Protein AF-A0A453GM85-F1 (afdb_monomer)

Secondary structure (DSSP, 8-state):
--------------S---SSTHHHHHHHHHHHHHHHHHHHSTT-S-HHHHHHHHHHHHHHHH-SS---SHHHHHTSTT--HHHHHHHHTTSTT-----PPP---------

Nearest PDB structures (foldseek):
  1dk2-assembly1_A  TM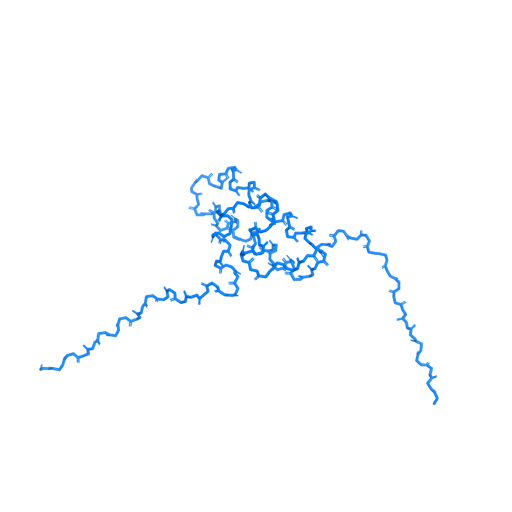=5.530E-01  e=4.628E-02  Rattus norvegicus
  3v7l-assembly1_A  TM=6.823E-01  e=1.982E-01  Rattus norvegicus
  7rbi-assembly1_A  TM=6.510E-01  e=2.932E-01  Homo sapiens
  3v72-assembly1_A  TM=6.532E-01  e=3.879E-01  Rattus norvegicus
  4z6d-assembly1_A  TM=6.585E-01  e=8.027E-01  Homo sapiens

Sequence (110 aa):
PNRTTRMAPSVPKKKRKVNLPENEEVAARIFDKSRSIASQQPGGLPEHQARALSAAYSGVCTAKEPVRTAGDLARLKGVGGWVVDVMKDCFPGSSLDLSPPRSNTPGETG

Radius of gyration: 21.69 Å; Cα contacts (8 Å, |Δi|>4): 93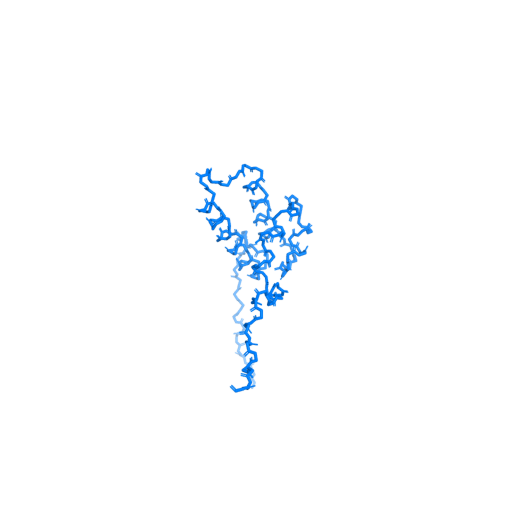; chains: 1; bounding box: 38×77×56 Å

Mean predicted aligned error: 13.86 Å

Structure (mmCIF, N/CA/C/O backbone):
data_AF-A0A453GM85-F1
#
_entry.id   AF-A0A453GM85-F1
#
loop_
_atom_site.group_PDB
_atom_site.id
_atom_site.type_symbol
_atom_site.label_atom_id
_atom_site.label_alt_id
_atom_site.label_comp_id
_atom_site.label_asym_id
_atom_site.label_entity_id
_atom_site.label_seq_id
_atom_site.pdbx_PDB_ins_code
_atom_site.Cartn_x
_atom_site.Cartn_y
_atom_site.Cartn_z
_atom_site.occupancy
_atom_site.B_iso_or_equiv
_atom_site.auth_seq_id
_atom_site.auth_comp_id
_atom_site.auth_asym_id
_atom_site.auth_atom_id
_atom_site.pdbx_PDB_model_num
ATOM 1 N N . PRO A 1 1 ? -16.550 27.871 44.036 1.00 41.00 1 PRO A N 1
ATOM 2 C CA . PRO A 1 1 ? -17.303 28.373 42.861 1.00 41.00 1 PRO A CA 1
ATOM 3 C C . PRO A 1 1 ? -16.356 28.453 41.657 1.00 41.00 1 PRO A C 1
ATOM 5 O O . PRO A 1 1 ? -15.389 29.203 41.692 1.00 41.00 1 PRO A O 1
ATOM 8 N N . ASN A 1 2 ? -16.580 27.582 40.672 1.00 41.72 2 ASN A N 1
ATOM 9 C CA . ASN A 1 2 ? -15.752 27.379 39.479 1.00 41.72 2 ASN A CA 1
ATOM 10 C C . ASN A 1 2 ? -15.652 28.628 38.591 1.00 41.72 2 ASN A C 1
ATOM 12 O O . ASN A 1 2 ? -16.681 29.196 38.231 1.00 41.72 2 ASN A O 1
ATOM 16 N N . ARG A 1 3 ? -14.445 28.959 38.111 1.00 45.81 3 ARG A N 1
ATOM 17 C CA . ARG A 1 3 ? -14.272 29.699 36.847 1.00 45.81 3 ARG A CA 1
ATOM 18 C C . ARG A 1 3 ? -12.916 29.410 36.197 1.00 45.81 3 ARG A C 1
ATOM 20 O O . ARG A 1 3 ? -12.106 30.301 35.975 1.00 45.81 3 ARG A O 1
ATOM 27 N N . THR A 1 4 ? -12.673 28.143 35.874 1.00 51.97 4 THR A N 1
ATOM 28 C CA . THR A 1 4 ? -11.587 27.774 34.961 1.00 51.97 4 THR A CA 1
ATOM 29 C C . THR A 1 4 ? -12.034 28.109 33.545 1.00 51.97 4 THR A C 1
ATOM 31 O O . THR A 1 4 ? -12.878 27.427 32.962 1.00 51.97 4 THR A O 1
ATOM 34 N N . THR A 1 5 ? -11.495 29.204 33.017 1.00 53.06 5 THR A N 1
ATOM 35 C CA . THR A 1 5 ? -11.544 29.589 31.607 1.00 53.06 5 THR A CA 1
ATOM 36 C C . THR A 1 5 ? -11.195 28.381 30.738 1.00 53.06 5 THR A C 1
ATOM 38 O O . THR A 1 5 ? -10.038 27.970 30.661 1.00 53.06 5 THR A O 1
ATOM 41 N N . ARG A 1 6 ? -12.204 27.789 30.083 1.00 51.16 6 ARG A N 1
ATOM 42 C CA . ARG A 1 6 ? -11.998 26.846 28.979 1.00 51.16 6 ARG A CA 1
ATOM 43 C C . ARG A 1 6 ? -11.306 27.611 27.856 1.00 51.16 6 ARG A C 1
ATOM 45 O O . ARG A 1 6 ? -11.956 28.315 27.089 1.00 51.16 6 ARG A O 1
ATOM 52 N N . MET A 1 7 ? -9.992 27.464 27.753 1.00 41.91 7 MET A N 1
ATOM 53 C CA . MET A 1 7 ? -9.288 27.754 26.513 1.00 41.91 7 MET A CA 1
ATOM 54 C C . MET A 1 7 ? -9.746 26.724 25.479 1.00 41.91 7 MET A C 1
ATOM 56 O O . MET A 1 7 ? -9.371 25.557 25.539 1.00 41.91 7 MET A O 1
ATOM 60 N N . ALA A 1 8 ? -10.610 27.142 24.560 1.00 55.06 8 ALA A N 1
ATOM 61 C CA . ALA A 1 8 ? -10.836 26.416 23.323 1.00 55.06 8 ALA A CA 1
ATOM 62 C C . ALA A 1 8 ? -9.724 26.815 22.343 1.00 55.06 8 ALA A C 1
ATOM 64 O O . ALA A 1 8 ? -9.631 27.997 22.008 1.00 55.06 8 ALA A O 1
ATOM 65 N N . PRO A 1 9 ? -8.884 25.894 21.845 1.00 48.00 9 PRO A N 1
ATOM 66 C CA . PRO A 1 9 ? -8.036 26.217 20.717 1.00 48.00 9 PRO A CA 1
ATOM 67 C C . PRO A 1 9 ? -8.823 25.974 19.428 1.00 48.00 9 PRO A C 1
ATOM 69 O O . PRO A 1 9 ? -8.947 24.848 18.942 1.00 48.00 9 PRO A O 1
ATOM 72 N N . SER A 1 10 ? -9.330 27.059 18.849 1.00 54.06 10 SER A N 1
ATOM 73 C CA . SER A 1 10 ? -9.614 27.115 17.418 1.00 54.06 10 SER A CA 1
ATOM 74 C C . SER A 1 10 ? -8.290 27.037 16.659 1.00 54.06 10 SER A C 1
ATOM 76 O O . SER A 1 10 ? -7.471 27.945 16.753 1.00 54.06 10 SER A O 1
ATOM 78 N N . VAL A 1 11 ? -8.083 25.974 15.878 1.00 50.75 11 VAL A N 1
ATOM 79 C CA . VAL A 1 11 ? -7.091 25.965 14.791 1.00 50.75 11 VAL A CA 1
ATOM 80 C C . VAL A 1 11 ? -7.705 25.336 13.533 1.00 50.75 11 VAL A C 1
ATOM 82 O O . VAL A 1 11 ? -8.262 24.236 13.611 1.00 50.75 11 VAL A O 1
ATOM 85 N N . PRO A 1 12 ? -7.618 25.997 12.364 1.00 56.78 12 PRO A N 1
ATOM 86 C CA . PRO A 1 12 ? -8.198 25.510 11.120 1.00 56.78 12 PRO A CA 1
ATOM 87 C C . PRO A 1 12 ? -7.350 24.343 10.604 1.00 56.78 12 PRO A C 1
ATOM 89 O O . PRO A 1 12 ? -6.133 24.457 10.472 1.00 56.78 12 PRO A O 1
ATOM 92 N N . LYS A 1 13 ? -7.957 23.189 10.319 1.00 48.19 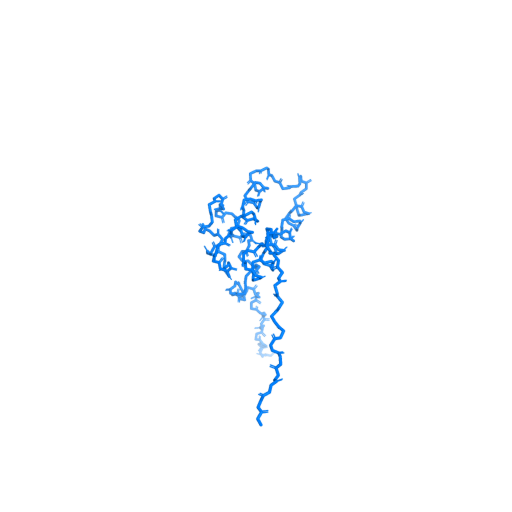13 LYS A N 1
ATOM 93 C CA . LYS A 1 13 ? -7.223 22.000 9.850 1.00 48.19 13 LYS A CA 1
ATOM 94 C C . LYS A 1 13 ? -7.718 21.545 8.479 1.00 48.19 13 LYS A C 1
ATOM 96 O O . LYS A 1 13 ? -8.181 20.426 8.322 1.00 48.19 13 LYS A O 1
ATOM 101 N N . LYS A 1 14 ? -7.508 22.373 7.450 1.00 50.72 14 LYS A N 1
ATOM 102 C CA . LYS A 1 14 ? -7.259 21.859 6.089 1.00 50.72 14 LYS A CA 1
ATOM 103 C C . LYS A 1 14 ? -5.785 21.455 5.978 1.00 50.72 14 LYS A C 1
ATOM 105 O O . LYS A 1 14 ? -5.026 22.000 5.191 1.00 50.72 14 LYS A O 1
ATOM 110 N N . LYS A 1 15 ? -5.361 20.501 6.803 1.00 47.00 15 LYS A N 1
ATOM 111 C CA . LYS A 1 15 ? -4.258 19.621 6.416 1.00 47.00 15 LYS A CA 1
ATOM 112 C C . LYS A 1 15 ? -4.958 18.434 5.774 1.00 47.00 15 LYS A C 1
ATOM 114 O O . LYS A 1 15 ? -5.939 17.966 6.352 1.00 47.00 15 LYS A O 1
ATOM 119 N N . ARG A 1 16 ? -4.509 17.950 4.612 1.00 50.53 16 ARG A N 1
ATOM 120 C CA . ARG A 1 16 ? -4.818 16.574 4.189 1.00 50.53 16 ARG A CA 1
ATOM 121 C C . ARG A 1 16 ? -4.158 15.651 5.213 1.00 50.53 16 ARG A C 1
ATOM 123 O O . ARG A 1 16 ? -3.071 15.133 5.010 1.00 50.53 16 ARG A O 1
ATOM 130 N N . LYS A 1 17 ? -4.784 15.582 6.380 1.00 46.12 17 LYS A N 1
ATOM 131 C CA . LYS A 1 17 ? -4.584 14.573 7.384 1.00 46.12 17 LYS A CA 1
ATOM 132 C C . LYS A 1 17 ? -5.129 13.326 6.722 1.00 46.12 17 LYS A C 1
ATOM 134 O O . LYS A 1 17 ? -6.309 13.291 6.389 1.00 46.12 17 LYS A O 1
ATOM 139 N N . VAL A 1 18 ? -4.269 12.342 6.507 1.00 47.91 18 VAL A N 1
ATOM 140 C CA . VAL A 1 18 ? -4.590 10.965 6.905 1.00 47.91 18 VAL A CA 1
ATOM 141 C C . VAL A 1 18 ? -5.738 11.029 7.906 1.00 47.91 18 VAL A C 1
ATOM 143 O O . VAL A 1 18 ? -5.570 11.581 8.996 1.00 47.91 18 VAL A O 1
ATOM 146 N N . ASN A 1 19 ? -6.942 10.651 7.466 1.00 57.16 19 ASN A N 1
ATOM 147 C CA . ASN A 1 19 ? -8.152 10.948 8.240 1.00 57.16 19 ASN A CA 1
ATOM 148 C C . ASN A 1 19 ? -8.071 10.336 9.645 1.00 57.16 19 ASN A C 1
ATOM 150 O O . ASN A 1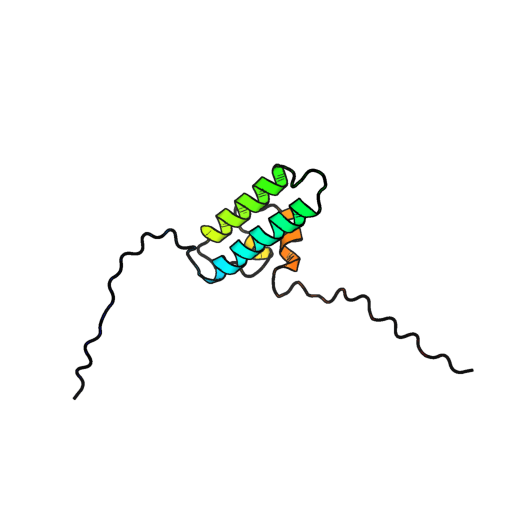 19 ? -8.737 10.814 10.561 1.00 57.16 19 ASN A O 1
ATOM 154 N N . LEU A 1 20 ? -7.224 9.313 9.797 1.00 66.12 20 LEU A N 1
ATOM 155 C CA . LEU A 1 20 ? -7.006 8.553 11.007 1.00 66.12 20 LEU A CA 1
ATOM 156 C C . LEU A 1 20 ? -5.503 8.460 11.305 1.00 66.12 20 LEU A C 1
ATOM 158 O O . LEU A 1 20 ? -4.746 8.076 10.409 1.00 66.12 20 LEU A O 1
ATOM 162 N N . PRO A 1 21 ? -5.063 8.782 12.534 1.00 71.69 21 PRO A N 1
ATOM 163 C CA . PRO A 1 21 ? -3.672 8.594 12.940 1.00 71.69 21 PRO A CA 1
ATOM 164 C C . PRO A 1 21 ? -3.256 7.116 12.890 1.00 71.69 21 PRO A C 1
ATOM 166 O O . PRO A 1 21 ? -2.109 6.818 12.583 1.00 71.69 21 PRO A O 1
ATOM 169 N N . GLU A 1 22 ? -4.186 6.173 13.077 1.00 73.88 22 GLU A N 1
ATOM 170 C CA . GLU A 1 22 ? -3.908 4.739 12.900 1.00 73.88 22 GLU A CA 1
ATOM 171 C C . GLU A 1 22 ? -3.453 4.380 11.475 1.00 73.88 22 GLU A C 1
ATOM 173 O O . GLU A 1 22 ? -2.687 3.437 11.283 1.00 73.88 22 GLU A O 1
ATOM 178 N N . ASN A 1 23 ? -3.869 5.154 10.468 1.00 82.88 23 ASN A N 1
ATOM 179 C CA . ASN A 1 23 ? -3.482 4.917 9.080 1.00 82.88 23 ASN A CA 1
ATOM 180 C C . ASN A 1 23 ? -2.065 5.429 8.772 1.00 82.88 23 ASN A C 1
ATOM 182 O O . ASN A 1 23 ? -1.486 4.998 7.777 1.00 82.88 23 ASN A O 1
ATOM 186 N N . GLU A 1 24 ? -1.484 6.310 9.600 1.00 83.75 24 GLU A N 1
ATOM 187 C CA . GLU A 1 24 ? -0.094 6.770 9.429 1.00 83.75 24 GLU A CA 1
ATOM 188 C C . GLU A 1 24 ? 0.892 5.619 9.586 1.00 83.75 24 GLU A C 1
ATOM 190 O O . GLU A 1 24 ? 1.783 5.446 8.755 1.00 83.75 24 GLU A O 1
ATOM 195 N N . GLU A 1 25 ? 0.694 4.794 10.614 1.00 83.62 25 GLU A N 1
ATOM 196 C CA . GLU A 1 25 ? 1.534 3.625 10.855 1.00 83.62 25 GLU A CA 1
ATOM 197 C C . GLU A 1 25 ? 1.433 2.626 9.695 1.00 83.62 25 GLU A C 1
ATOM 199 O O . GLU A 1 25 ? 2.446 2.126 9.205 1.00 83.62 25 GLU A O 1
ATOM 204 N N . VAL A 1 26 ? 0.222 2.379 9.191 1.00 84.38 26 VAL A N 1
ATOM 205 C CA . VAL A 1 26 ? 0.012 1.472 8.055 1.00 84.38 26 VAL A CA 1
ATOM 206 C C . VAL A 1 26 ? 0.611 2.030 6.767 1.00 84.38 26 VAL A C 1
ATOM 208 O O . VAL A 1 26 ? 1.225 1.288 6.003 1.00 84.38 26 VAL A O 1
ATOM 211 N N . ALA A 1 27 ? 0.489 3.334 6.528 1.00 86.25 27 ALA A N 1
ATOM 212 C CA . ALA A 1 27 ? 1.098 3.990 5.378 1.00 86.25 27 ALA A CA 1
ATOM 213 C C . ALA A 1 27 ? 2.633 3.889 5.419 1.00 86.25 27 ALA A C 1
ATOM 215 O O . ALA A 1 27 ? 3.253 3.558 4.405 1.00 86.25 27 ALA A O 1
ATOM 216 N N . ALA A 1 28 ? 3.239 4.099 6.593 1.00 87.56 28 ALA A N 1
ATOM 217 C CA . ALA A 1 28 ? 4.674 3.926 6.800 1.00 87.56 28 ALA A CA 1
ATOM 218 C C . ALA A 1 28 ? 5.112 2.473 6.554 1.00 87.56 28 ALA A C 1
ATOM 220 O O . ALA A 1 28 ? 6.097 2.236 5.857 1.00 87.56 28 ALA A O 1
ATOM 221 N N . ARG A 1 29 ? 4.335 1.498 7.040 1.00 86.94 29 ARG A N 1
ATOM 222 C CA . ARG A 1 29 ? 4.567 0.066 6.802 1.00 86.94 29 ARG A CA 1
ATOM 223 C C . ARG A 1 29 ? 4.514 -0.311 5.320 1.00 86.94 29 ARG A C 1
ATOM 225 O O . ARG A 1 29 ? 5.378 -1.049 4.857 1.00 86.94 29 ARG A O 1
ATOM 232 N N . ILE A 1 30 ? 3.552 0.219 4.556 1.00 87.81 30 ILE A N 1
ATOM 233 C CA . ILE A 1 30 ? 3.478 0.004 3.097 1.00 87.81 30 ILE A CA 1
ATOM 234 C C . ILE A 1 30 ? 4.731 0.547 2.409 1.00 87.81 30 ILE A C 1
ATOM 236 O O . ILE A 1 30 ? 5.275 -0.099 1.512 1.00 87.81 30 ILE A O 1
ATOM 240 N N . PHE A 1 31 ? 5.198 1.726 2.823 1.00 87.00 31 PHE A N 1
ATOM 241 C CA . PHE A 1 31 ? 6.388 2.344 2.249 1.00 87.00 31 PHE A CA 1
ATOM 242 C C . PHE A 1 31 ? 7.657 1.535 2.543 1.00 87.00 31 PHE A C 1
ATOM 244 O O . PHE A 1 31 ? 8.429 1.244 1.626 1.00 87.00 31 PHE A O 1
ATOM 251 N N . ASP A 1 32 ? 7.841 1.119 3.796 1.00 89.25 32 ASP A N 1
ATOM 252 C CA . ASP A 1 32 ? 8.972 0.287 4.204 1.00 89.25 32 ASP A CA 1
ATOM 253 C C . ASP A 1 32 ? 8.970 -1.061 3.468 1.00 89.25 32 ASP A C 1
ATOM 255 O O . ASP A 1 32 ? 9.968 -1.447 2.852 1.00 89.25 32 ASP A O 1
ATOM 259 N N . LYS A 1 33 ? 7.803 -1.717 3.391 1.00 88.25 33 LYS A N 1
ATOM 260 C CA . LYS A 1 33 ? 7.639 -2.964 2.637 1.00 88.25 33 LYS A CA 1
ATOM 261 C C . LYS A 1 33 ? 7.959 -2.777 1.155 1.00 88.25 33 LYS A C 1
ATOM 263 O O . LYS A 1 33 ? 8.671 -3.599 0.586 1.00 88.25 33 LYS A O 1
ATOM 268 N N . SER A 1 34 ? 7.492 -1.693 0.535 1.00 86.12 34 SER A N 1
ATOM 269 C CA . SER A 1 34 ? 7.795 -1.368 -0.866 1.00 86.12 34 SER A CA 1
ATOM 270 C C . SER A 1 34 ? 9.300 -1.272 -1.113 1.00 86.12 34 SER A C 1
ATOM 272 O O . SER 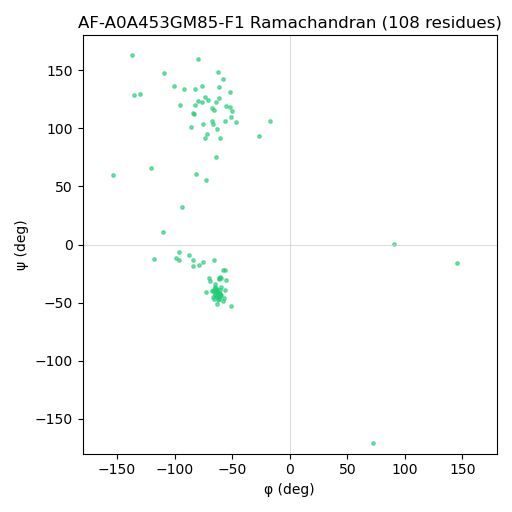A 1 34 ? 9.822 -1.881 -2.048 1.00 86.12 34 SER A O 1
ATOM 274 N N . ARG A 1 35 ? 10.023 -0.580 -0.224 1.00 86.88 35 ARG A N 1
ATOM 275 C CA . ARG A 1 35 ? 11.483 -0.461 -0.288 1.00 86.88 35 ARG A CA 1
ATOM 276 C C . ARG A 1 35 ? 12.182 -1.800 -0.072 1.00 86.88 35 ARG A C 1
ATOM 278 O O . ARG A 1 35 ? 13.156 -2.090 -0.765 1.00 86.88 35 ARG A O 1
ATOM 285 N N . SER A 1 36 ? 11.687 -2.615 0.856 1.00 88.38 36 SER A N 1
ATOM 286 C CA . 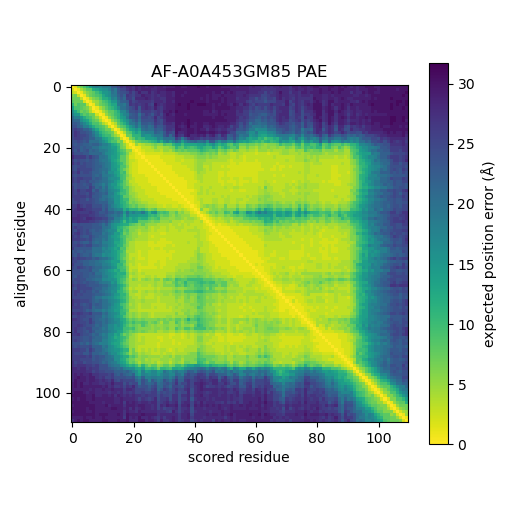SER A 1 36 ? 12.216 -3.953 1.123 1.00 88.38 36 SER A CA 1
ATOM 287 C C . SER A 1 36 ? 12.056 -4.875 -0.089 1.00 88.38 36 SER A C 1
ATOM 289 O O . SER A 1 36 ? 13.009 -5.543 -0.484 1.00 88.38 36 SER A O 1
ATOM 291 N N . ILE A 1 37 ? 10.893 -4.869 -0.748 1.00 85.31 37 ILE A N 1
ATOM 292 C CA . ILE A 1 37 ? 10.664 -5.657 -1.970 1.00 85.31 37 ILE A CA 1
ATOM 293 C C . ILE A 1 37 ? 11.538 -5.130 -3.110 1.00 85.31 37 ILE A C 1
ATOM 295 O O . ILE A 1 37 ? 12.198 -5.915 -3.785 1.00 85.31 37 ILE A O 1
ATOM 299 N N . ALA A 1 38 ? 11.600 -3.809 -3.298 1.00 85.06 38 ALA A N 1
ATOM 300 C CA . ALA A 1 38 ? 12.450 -3.203 -4.319 1.00 85.06 38 ALA A CA 1
ATOM 301 C C . ALA A 1 38 ? 13.936 -3.548 -4.121 1.00 85.06 38 ALA A C 1
ATOM 303 O O . ALA A 1 38 ? 14.632 -3.779 -5.101 1.00 85.06 38 ALA A O 1
ATOM 304 N N . SER A 1 39 ? 14.403 -3.637 -2.871 1.00 85.00 39 SER A N 1
ATOM 305 C CA . SER A 1 39 ? 15.776 -4.051 -2.539 1.00 85.00 39 SER A CA 1
ATOM 306 C C . SER A 1 39 ? 16.043 -5.537 -2.809 1.00 85.00 39 SER A C 1
ATOM 308 O O . SER A 1 39 ? 17.179 -5.911 -3.075 1.00 85.00 39 SER A O 1
ATOM 310 N N . GLN A 1 40 ? 15.016 -6.389 -2.732 1.00 84.25 40 GLN A N 1
ATOM 311 C CA . GLN A 1 40 ? 15.126 -7.833 -2.984 1.00 84.25 40 GLN A CA 1
ATOM 312 C C . GLN A 1 40 ? 15.033 -8.195 -4.471 1.00 84.25 40 GLN A C 1
ATOM 314 O O . GLN A 1 40 ? 15.408 -9.298 -4.864 1.00 84.25 40 GLN A O 1
ATOM 319 N N . GLN A 1 41 ? 14.507 -7.298 -5.304 1.00 80.44 41 GLN A N 1
ATOM 320 C CA . GLN A 1 41 ? 14.366 -7.523 -6.736 1.00 80.44 41 GLN A CA 1
ATOM 321 C C . GLN A 1 41 ? 15.574 -6.925 -7.478 1.00 80.44 41 GLN A C 1
ATOM 323 O O . GLN A 1 41 ? 15.764 -5.710 -7.439 1.00 80.44 41 GLN A O 1
ATOM 328 N N . PRO A 1 42 ? 16.363 -7.722 -8.224 1.00 69.06 42 PRO A N 1
ATOM 329 C CA . PRO A 1 42 ? 17.554 -7.228 -8.925 1.00 69.06 42 PRO A CA 1
ATOM 330 C C . PRO A 1 42 ? 17.243 -6.228 -10.057 1.00 69.06 42 PRO A C 1
ATOM 332 O O . PRO A 1 42 ? 18.145 -5.543 -10.527 1.00 69.06 42 PRO A O 1
ATOM 335 N N . GLY A 1 43 ? 15.975 -6.111 -10.474 1.00 80.25 43 GLY A N 1
ATOM 336 C CA . GLY A 1 43 ? 15.477 -5.097 -11.416 1.00 80.25 43 GLY A CA 1
ATOM 337 C C . GLY A 1 43 ? 14.560 -4.043 -10.780 1.00 80.25 43 GLY A C 1
ATOM 338 O O . GLY A 1 43 ? 13.913 -3.285 -11.499 1.00 80.25 43 GLY A O 1
ATOM 339 N N . GLY A 1 44 ? 14.472 -4.007 -9.447 1.00 82.31 44 GLY A N 1
ATOM 340 C CA . GLY A 1 44 ? 13.505 -3.191 -8.724 1.00 82.31 44 GLY A CA 1
ATOM 341 C C . GLY A 1 44 ? 12.073 -3.720 -8.824 1.00 82.31 44 GLY A C 1
ATOM 342 O O . GLY A 1 44 ? 11.808 -4.831 -9.284 1.00 82.31 44 GLY A O 1
ATOM 343 N N . LEU A 1 45 ? 11.131 -2.914 -8.340 1.00 82.62 45 LEU A N 1
ATOM 344 C CA . LEU A 1 45 ? 9.727 -3.296 -8.288 1.00 82.62 45 LEU A CA 1
ATOM 345 C C . LEU A 1 45 ? 9.069 -3.122 -9.673 1.00 82.62 45 LEU A C 1
ATOM 347 O O . LEU A 1 45 ? 9.087 -2.009 -10.205 1.00 82.62 45 LEU A O 1
ATOM 351 N N . PRO A 1 46 ? 8.456 -4.164 -10.262 1.00 86.56 46 PRO A N 1
ATOM 352 C CA . PRO A 1 46 ? 7.795 -4.048 -11.556 1.00 86.56 46 PRO A CA 1
ATOM 353 C C . PRO A 1 46 ? 6.628 -3.054 -11.502 1.00 86.56 46 PRO A C 1
ATOM 355 O O . PRO A 1 46 ? 5.950 -2.915 -10.482 1.00 86.56 46 PRO A O 1
ATOM 358 N N . GLU A 1 47 ? 6.356 -2.375 -12.621 1.00 86.81 47 GLU A N 1
ATOM 359 C CA . GLU A 1 47 ? 5.451 -1.214 -12.651 1.00 86.81 47 GLU A CA 1
ATOM 360 C C . GLU A 1 47 ? 4.047 -1.525 -12.105 1.00 86.81 47 GLU A C 1
ATOM 362 O O . GLU A 1 47 ? 3.473 -0.730 -11.362 1.00 86.81 47 GLU A O 1
ATOM 367 N N . HIS A 1 48 ? 3.502 -2.705 -12.410 1.00 86.12 48 HIS A N 1
ATOM 368 C CA . HIS A 1 48 ? 2.189 -3.118 -11.912 1.00 86.12 48 HIS A CA 1
ATOM 369 C C . HIS A 1 48 ? 2.168 -3.294 -10.382 1.00 86.12 48 HIS A C 1
ATOM 371 O O . HIS A 1 48 ? 1.188 -2.915 -9.741 1.00 86.12 48 HIS A O 1
ATOM 377 N N . GLN A 1 49 ? 3.253 -3.795 -9.781 1.00 87.75 49 GLN A N 1
ATOM 378 C CA . GLN A 1 49 ? 3.400 -3.910 -8.325 1.00 87.75 49 GLN A CA 1
ATOM 379 C C . GLN A 1 49 ? 3.622 -2.539 -7.681 1.00 87.75 49 GLN A C 1
ATOM 381 O O . GLN A 1 49 ? 3.004 -2.231 -6.662 1.00 87.75 49 GLN A O 1
ATOM 386 N N . ALA A 1 50 ? 4.433 -1.681 -8.306 1.00 86.38 50 ALA A N 1
ATOM 387 C CA . ALA A 1 50 ? 4.649 -0.310 -7.853 1.00 86.38 50 ALA A CA 1
ATOM 388 C C . ALA A 1 50 ? 3.348 0.502 -7.857 1.00 86.38 50 ALA A C 1
ATOM 390 O O . ALA A 1 50 ? 3.022 1.164 -6.868 1.00 86.38 50 ALA A O 1
ATOM 391 N N . ARG A 1 51 ? 2.550 0.392 -8.927 1.00 87.69 51 ARG A N 1
ATOM 392 C CA . ARG A 1 51 ? 1.211 0.991 -9.000 1.00 87.69 51 ARG A CA 1
ATOM 393 C C . ARG A 1 51 ? 0.284 0.429 -7.926 1.00 87.69 51 ARG A C 1
ATOM 395 O O . ARG A 1 51 ? -0.433 1.208 -7.306 1.00 87.69 51 ARG A O 1
ATOM 402 N N . ALA A 1 52 ? 0.316 -0.878 -7.670 1.00 88.88 52 ALA A N 1
ATOM 403 C CA . ALA A 1 52 ? -0.526 -1.495 -6.649 1.00 88.88 52 ALA A CA 1
ATOM 404 C C . ALA A 1 52 ? -0.176 -1.008 -5.227 1.00 88.88 52 ALA A C 1
ATOM 406 O O . ALA A 1 52 ? -1.078 -0.658 -4.465 1.00 88.88 52 ALA A O 1
ATOM 407 N N . LEU A 1 53 ? 1.114 -0.898 -4.877 1.00 88.06 53 LEU A N 1
ATOM 408 C CA . LEU A 1 53 ? 1.546 -0.332 -3.588 1.00 88.06 53 LEU A CA 1
ATOM 409 C C . LEU A 1 53 ? 1.232 1.162 -3.480 1.00 88.06 53 LEU A C 1
ATOM 411 O O . LEU A 1 53 ? 0.794 1.621 -2.428 1.00 88.06 53 LEU A O 1
ATOM 415 N N . SER A 1 54 ? 1.396 1.921 -4.566 1.00 87.75 54 SER A N 1
ATOM 416 C CA . SER A 1 54 ? 1.033 3.342 -4.608 1.00 87.75 54 SER A CA 1
ATOM 417 C C . SER A 1 54 ? -0.476 3.560 -4.429 1.00 87.75 54 SER A C 1
ATOM 419 O O . SER A 1 54 ? -0.896 4.456 -3.688 1.00 87.75 54 SER A O 1
ATOM 421 N N . ALA A 1 55 ? -1.301 2.705 -5.044 1.00 89.25 55 ALA A N 1
ATOM 422 C CA . ALA A 1 55 ? -2.749 2.700 -4.865 1.00 89.25 55 ALA A CA 1
ATOM 423 C C . ALA A 1 55 ? -3.133 2.336 -3.426 1.00 89.25 55 ALA A C 1
ATOM 425 O O . ALA A 1 55 ? -3.971 3.015 -2.838 1.00 89.25 55 ALA A O 1
ATOM 426 N N . ALA A 1 56 ? -2.479 1.336 -2.827 1.00 89.19 56 ALA A N 1
ATOM 427 C CA . ALA A 1 56 ? -2.692 0.971 -1.429 1.00 89.19 56 ALA A CA 1
ATOM 428 C C . ALA A 1 56 ? -2.324 2.108 -0.475 1.00 89.19 56 ALA A C 1
ATOM 430 O O . ALA A 1 56 ? -3.130 2.478 0.375 1.00 89.19 56 ALA A O 1
ATOM 431 N N . TYR A 1 57 ? -1.157 2.724 -0.662 1.00 87.44 57 TYR A N 1
ATOM 432 C CA . TYR A 1 57 ? -0.716 3.872 0.126 1.00 87.44 57 TYR A CA 1
ATOM 433 C C . TYR A 1 57 ? -1.709 5.039 0.026 1.00 87.44 57 TYR A C 1
ATOM 435 O O . TYR A 1 57 ? -2.165 5.575 1.038 1.00 87.44 57 TYR A O 1
ATOM 443 N N . SER A 1 58 ? -2.111 5.395 -1.198 1.00 87.31 58 SER A N 1
ATOM 444 C CA . SER A 1 58 ? -3.102 6.449 -1.440 1.00 87.31 58 SER A CA 1
ATOM 445 C C . SER A 1 58 ? -4.469 6.100 -0.844 1.00 87.31 58 SER A C 1
ATOM 447 O O . SER A 1 58 ? -5.140 6.967 -0.279 1.00 87.31 58 SER A O 1
ATOM 449 N N . GLY A 1 59 ? -4.872 4.830 -0.924 1.00 87.06 59 GLY A N 1
ATOM 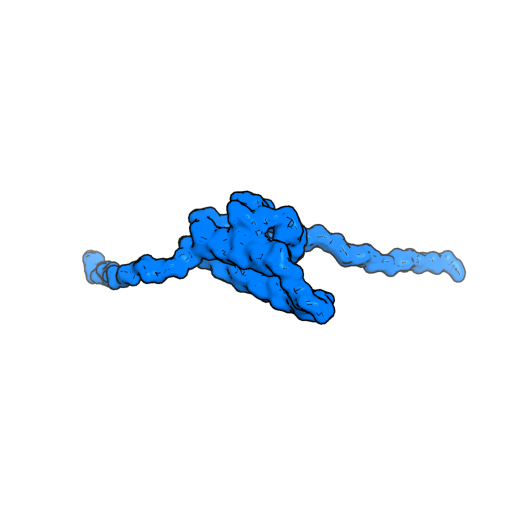450 C CA . GLY A 1 59 ? -6.090 4.305 -0.320 1.00 87.06 59 GLY A CA 1
ATOM 451 C C . GLY A 1 59 ? -6.074 4.442 1.199 1.00 87.06 59 GLY A C 1
ATOM 452 O O . GLY A 1 59 ? -7.014 4.988 1.755 1.00 87.06 59 GLY A O 1
ATOM 453 N N . VAL A 1 60 ? -4.984 4.064 1.868 1.00 85.81 60 VAL A N 1
ATOM 454 C CA . VAL A 1 60 ? -4.813 4.217 3.325 1.00 85.81 60 VAL A CA 1
ATOM 455 C C . VAL A 1 60 ? -4.834 5.690 3.743 1.00 85.81 60 VAL A C 1
ATOM 457 O O . VAL A 1 60 ? -5.493 6.052 4.719 1.00 85.81 60 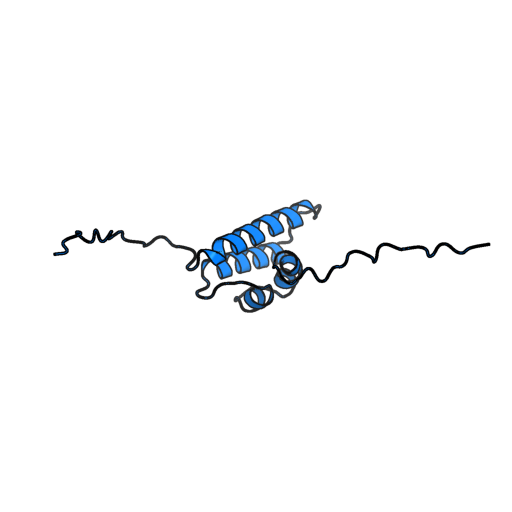VAL A O 1
ATOM 460 N N . CYS A 1 61 ? -4.182 6.564 2.971 1.00 81.94 61 CYS A N 1
ATOM 461 C CA . CYS A 1 61 ? -4.164 8.004 3.239 1.00 81.94 61 CYS A CA 1
ATOM 462 C C . CYS A 1 61 ? -5.549 8.655 3.109 1.00 81.94 61 CYS A C 1
ATOM 464 O O . CYS A 1 61 ? -5.857 9.614 3.819 1.00 81.94 61 CYS A O 1
ATOM 466 N N . THR A 1 62 ? -6.376 8.161 2.186 1.00 82.81 62 THR A N 1
ATOM 467 C CA . THR A 1 62 ? -7.710 8.711 1.891 1.00 82.81 62 THR A CA 1
ATOM 468 C C . THR A 1 62 ? -8.849 7.955 2.570 1.00 82.81 62 THR A C 1
ATOM 470 O O . THR A 1 62 ? -9.969 8.470 2.613 1.00 82.81 62 THR A O 1
ATOM 473 N N . ALA A 1 63 ? -8.579 6.777 3.135 1.00 82.25 63 ALA A N 1
ATOM 474 C CA . ALA A 1 63 ? -9.555 5.958 3.832 1.00 82.25 63 ALA A CA 1
ATOM 475 C C . ALA A 1 63 ? -10.189 6.731 4.991 1.00 82.25 63 ALA A C 1
ATOM 477 O O . ALA A 1 63 ? -9.545 7.533 5.672 1.00 82.25 63 ALA A O 1
ATOM 478 N N . LYS A 1 64 ? -11.488 6.497 5.179 1.00 77.81 64 LYS A N 1
ATOM 479 C CA . LYS A 1 64 ? -12.285 7.048 6.285 1.00 77.81 64 LYS A CA 1
ATOM 480 C C . LYS A 1 64 ? -12.401 6.055 7.445 1.00 77.81 64 LYS A C 1
ATOM 482 O O . LYS A 1 64 ? -12.829 6.446 8.523 1.00 77.81 64 LYS A O 1
ATOM 487 N N . GLU A 1 65 ? -12.030 4.799 7.201 1.00 78.94 65 GLU A N 1
ATOM 488 C CA . GLU A 1 65 ? -12.007 3.700 8.165 1.00 78.94 65 GLU A CA 1
ATOM 489 C C . GLU A 1 65 ? -10.553 3.327 8.499 1.00 78.94 65 GLU A C 1
ATOM 491 O O . GLU A 1 65 ? -9.675 3.471 7.633 1.00 78.94 65 GLU A O 1
ATOM 496 N N . PRO A 1 66 ? -10.276 2.883 9.739 1.00 79.50 66 PRO A N 1
ATOM 497 C CA . PRO A 1 66 ? -8.937 2.486 10.141 1.00 79.50 66 PRO A CA 1
ATOM 498 C C . PRO A 1 66 ? -8.575 1.173 9.457 1.00 79.50 66 PRO A C 1
ATOM 500 O O . PRO A 1 66 ? -9.279 0.176 9.600 1.00 79.50 66 PRO A O 1
ATOM 503 N N . VAL A 1 67 ? -7.458 1.157 8.740 1.00 83.81 67 VAL A N 1
ATOM 504 C CA . VAL A 1 67 ? -6.944 -0.071 8.132 1.00 83.81 67 VAL A CA 1
ATOM 505 C C . VAL A 1 67 ? -6.163 -0.813 9.207 1.00 83.81 67 VAL A C 1
ATOM 507 O O . VAL A 1 67 ? -5.141 -0.320 9.665 1.00 83.81 67 VAL A O 1
ATOM 510 N N . ARG A 1 68 ? -6.645 -1.972 9.659 1.00 79.50 68 ARG A N 1
ATOM 511 C CA . ARG A 1 68 ? -5.978 -2.746 10.728 1.00 79.50 68 ARG A CA 1
ATOM 512 C C . ARG A 1 68 ? -5.512 -4.117 10.276 1.00 79.50 68 ARG A C 1
ATOM 514 O O . ARG A 1 68 ? -4.743 -4.761 10.982 1.00 79.50 68 ARG A O 1
ATOM 521 N N . THR A 1 69 ? -5.970 -4.559 9.111 1.00 83.00 69 THR A N 1
ATOM 522 C CA . THR A 1 69 ? -5.667 -5.880 8.575 1.00 83.00 69 THR A CA 1
ATOM 523 C C . THR A 1 69 ? -5.351 -5.814 7.086 1.00 83.00 69 THR A C 1
ATOM 525 O O . THR A 1 69 ? -5.716 -4.870 6.380 1.00 83.00 69 THR A O 1
ATOM 528 N N . ALA A 1 70 ? -4.726 -6.874 6.575 1.00 83.25 70 ALA A N 1
ATOM 529 C CA . ALA A 1 70 ? -4.544 -7.048 5.139 1.00 83.25 70 ALA A CA 1
ATOM 530 C C . ALA A 1 70 ? -5.898 -7.141 4.398 1.00 83.25 70 ALA A C 1
ATOM 532 O O . ALA A 1 70 ? -6.016 -6.693 3.260 1.00 83.25 70 ALA A O 1
ATOM 533 N N . GLY A 1 71 ? -6.943 -7.652 5.062 1.00 82.12 71 GLY A N 1
ATOM 534 C CA . GLY A 1 71 ? -8.307 -7.671 4.528 1.00 82.12 71 GLY A CA 1
ATOM 535 C C . GLY A 1 71 ? -8.876 -6.267 4.309 1.00 82.12 71 GLY A C 1
ATOM 536 O O . GLY A 1 71 ? -9.488 -6.013 3.275 1.00 82.12 71 GLY A O 1
ATOM 537 N N . ASP A 1 72 ? -8.610 -5.327 5.218 1.00 84.12 72 ASP A N 1
ATOM 538 C CA . ASP A 1 72 ? -9.011 -3.924 5.043 1.00 84.12 72 ASP A CA 1
ATOM 539 C C . ASP A 1 72 ? -8.297 -3.271 3.857 1.00 84.12 72 ASP A C 1
ATOM 541 O O . ASP A 1 72 ? -8.920 -2.524 3.103 1.00 84.12 72 ASP A O 1
ATOM 545 N N . LEU A 1 73 ? -7.018 -3.602 3.632 1.00 84.88 73 LEU A N 1
ATOM 546 C CA . LEU A 1 73 ? -6.308 -3.170 2.426 1.00 84.88 73 LEU A CA 1
ATOM 547 C C . LEU A 1 73 ? -6.958 -3.724 1.159 1.00 84.88 73 LEU A C 1
ATOM 549 O O . LEU A 1 73 ? -7.117 -2.980 0.197 1.00 84.88 73 LEU A O 1
ATOM 553 N N . ALA A 1 74 ? -7.368 -4.995 1.158 1.00 85.75 74 ALA A N 1
ATOM 554 C CA . ALA A 1 74 ? -8.024 -5.630 0.013 1.00 85.75 74 ALA A CA 1
ATOM 555 C C . ALA A 1 74 ? -9.335 -4.929 -0.386 1.00 85.75 74 ALA A C 1
ATOM 557 O O . ALA A 1 74 ? -9.730 -4.954 -1.550 1.00 85.75 74 ALA A O 1
ATOM 558 N N . ARG A 1 75 ? -10.015 -4.294 0.579 1.00 84.81 75 ARG A N 1
ATOM 559 C CA . ARG A 1 75 ? -11.249 -3.528 0.345 1.00 84.81 75 ARG A CA 1
ATOM 560 C C . ARG A 1 75 ? -10.991 -2.170 -0.316 1.00 84.81 75 ARG A C 1
ATOM 562 O O . ARG A 1 75 ? -11.933 -1.553 -0.815 1.00 84.81 75 ARG A O 1
ATOM 569 N N . LEU A 1 76 ? -9.747 -1.684 -0.330 1.00 84.31 76 LEU A N 1
ATOM 570 C CA . LEU A 1 76 ? -9.394 -0.412 -0.954 1.00 84.31 76 LEU A CA 1
ATOM 571 C C . LEU A 1 76 ? -9.353 -0.543 -2.481 1.00 84.31 76 LEU A C 1
ATOM 573 O O . LEU A 1 76 ? -8.794 -1.476 -3.058 1.00 84.31 76 LEU A O 1
ATOM 577 N N . LYS A 1 77 ? -9.920 0.453 -3.162 1.00 79.06 77 LYS A N 1
ATOM 578 C CA . LYS A 1 77 ? -9.999 0.471 -4.624 1.00 79.06 77 LYS A CA 1
ATOM 579 C C . LYS A 1 77 ? -8.600 0.532 -5.249 1.00 79.06 77 LYS A C 1
ATOM 581 O O . LYS A 1 77 ? -7.860 1.482 -5.017 1.00 79.06 77 LYS A O 1
ATOM 586 N N . GLY A 1 78 ? -8.286 -0.448 -6.097 1.00 76.88 78 GLY A N 1
ATOM 587 C CA . GLY A 1 78 ? -7.002 -0.537 -6.804 1.00 76.88 78 GLY A CA 1
ATOM 588 C C . GLY A 1 78 ? -5.922 -1.328 -6.062 1.00 76.88 78 GLY A C 1
ATOM 589 O O . GLY A 1 78 ? -4.820 -1.474 -6.587 1.00 76.88 78 GLY A O 1
ATOM 590 N N . VAL A 1 79 ? -6.229 -1.870 -4.880 1.00 81.44 79 VAL A N 1
ATOM 591 C CA . VAL A 1 79 ? -5.346 -2.800 -4.173 1.00 81.44 79 VAL A CA 1
ATOM 592 C C . VAL A 1 79 ? -5.579 -4.209 -4.708 1.00 81.44 79 VAL A C 1
ATOM 594 O O . VAL A 1 79 ? -6.655 -4.780 -4.557 1.00 81.44 79 VAL A O 1
ATOM 597 N N . GLY A 1 80 ? -4.570 -4.759 -5.381 1.00 81.88 80 GLY A N 1
ATOM 598 C CA . GLY A 1 80 ? -4.599 -6.137 -5.872 1.00 81.88 80 GLY A CA 1
ATOM 599 C C . GLY A 1 80 ? -4.285 -7.151 -4.771 1.00 81.88 80 GLY A C 1
ATOM 600 O O . GLY A 1 80 ? -3.623 -6.820 -3.786 1.00 81.88 80 GLY A O 1
ATOM 601 N N . GLY A 1 81 ? -4.686 -8.411 -4.974 1.00 85.06 81 GLY A N 1
ATOM 602 C CA . GLY A 1 81 ? -4.430 -9.503 -4.021 1.00 85.06 81 GLY A CA 1
ATOM 603 C C . GLY A 1 81 ? -2.948 -9.681 -3.664 1.00 85.06 81 GLY A C 1
ATOM 604 O O . GLY A 1 81 ? -2.627 -9.994 -2.526 1.00 85.06 81 GLY A O 1
ATOM 605 N N . TRP A 1 82 ? -2.034 -9.369 -4.587 1.00 88.06 82 TRP A N 1
ATOM 606 C CA . TRP A 1 82 ? -0.594 -9.388 -4.312 1.00 88.06 82 TRP A CA 1
ATOM 607 C C . TRP A 1 82 ? -0.173 -8.408 -3.203 1.00 88.06 82 TRP A C 1
ATOM 609 O O . TRP A 1 82 ? 0.652 -8.756 -2.366 1.00 88.06 82 TRP A O 1
ATOM 619 N N . VAL A 1 83 ? -0.762 -7.205 -3.139 1.00 88.25 83 VAL A N 1
ATOM 620 C CA . VAL A 1 83 ? -0.440 -6.231 -2.078 1.00 88.25 83 VAL A CA 1
ATOM 621 C C . VAL A 1 83 ? -0.871 -6.757 -0.715 1.00 88.25 83 VAL A C 1
ATOM 623 O O . VAL A 1 83 ? -0.156 -6.592 0.268 1.00 88.25 83 VAL A O 1
ATOM 626 N N . VAL A 1 84 ? -2.037 -7.398 -0.666 1.00 87.69 84 VAL A N 1
ATOM 627 C CA . VAL A 1 84 ? -2.570 -8.033 0.542 1.00 87.69 84 VAL A CA 1
ATOM 628 C C . VAL A 1 84 ? -1.615 -9.117 1.019 1.00 87.69 84 VAL A C 1
ATOM 630 O O . VAL A 1 84 ? -1.321 -9.167 2.206 1.00 87.69 84 VAL A O 1
ATOM 633 N N . ASP A 1 85 ? -1.092 -9.926 0.098 1.00 86.88 85 ASP A N 1
ATOM 634 C CA . ASP A 1 85 ? -0.155 -11.007 0.393 1.00 86.88 85 ASP A CA 1
ATOM 635 C C . ASP A 1 85 ? 1.168 -10.478 0.972 1.00 86.88 85 ASP A C 1
ATOM 637 O O . ASP A 1 85 ? 1.560 -10.850 2.077 1.00 86.88 85 ASP A O 1
ATOM 641 N N . VAL A 1 86 ? 1.797 -9.495 0.313 1.00 86.31 86 VAL A N 1
ATOM 642 C CA . VAL A 1 86 ? 3.068 -8.928 0.801 1.00 86.31 86 VAL A CA 1
ATOM 643 C C . VAL A 1 86 ? 2.909 -8.116 2.088 1.00 86.31 86 VAL A C 1
ATOM 645 O O . VAL A 1 86 ? 3.830 -8.071 2.908 1.00 86.31 86 VAL A O 1
ATOM 648 N N . MET A 1 87 ? 1.755 -7.475 2.286 1.00 85.69 87 MET A N 1
ATOM 649 C CA . MET A 1 87 ? 1.457 -6.704 3.494 1.00 85.69 87 MET A CA 1
ATOM 650 C C . MET A 1 87 ? 0.930 -7.564 4.635 1.00 85.69 87 MET A C 1
ATOM 652 O O . MET A 1 87 ? 0.914 -7.077 5.763 1.00 85.69 87 MET A O 1
ATOM 656 N N . LYS A 1 88 ? 0.530 -8.816 4.375 1.00 83.88 88 LYS A N 1
ATOM 657 C CA . LYS A 1 88 ? -0.018 -9.732 5.378 1.00 83.88 88 LYS A CA 1
ATOM 658 C C . LYS A 1 88 ? 0.906 -9.795 6.584 1.00 83.88 88 LYS A C 1
ATOM 660 O O . LYS A 1 88 ? 0.485 -9.429 7.674 1.00 83.88 88 LYS A O 1
ATOM 665 N N . ASP A 1 89 ? 2.184 -10.078 6.368 1.00 80.12 89 ASP A N 1
ATOM 666 C CA . ASP A 1 89 ? 3.220 -10.149 7.410 1.00 80.12 89 ASP A CA 1
ATOM 667 C C . ASP A 1 89 ? 3.376 -8.870 8.260 1.00 80.12 89 ASP A C 1
ATOM 669 O O . ASP A 1 89 ? 3.873 -8.908 9.379 1.00 80.12 89 ASP A O 1
ATOM 673 N N . CYS A 1 90 ? 2.934 -7.716 7.752 1.00 77.44 90 CYS A N 1
ATOM 674 C CA . CYS A 1 90 ? 3.084 -6.424 8.418 1.00 77.44 90 CYS A CA 1
ATOM 675 C C . CYS A 1 90 ? 1.942 -6.094 9.400 1.00 77.44 90 CYS A C 1
ATOM 677 O O . CYS A 1 90 ? 2.018 -5.100 10.131 1.00 77.44 90 CYS A O 1
ATOM 679 N N . PHE A 1 91 ? 0.868 -6.890 9.416 1.00 76.31 91 PHE A N 1
ATOM 680 C CA . PHE A 1 91 ? -0.253 -6.709 10.338 1.00 76.31 91 PHE A CA 1
ATOM 681 C C . PHE A 1 91 ? -0.173 -7.674 11.533 1.00 76.31 91 PHE A C 1
ATOM 683 O O . PHE A 1 91 ? 0.087 -8.867 11.348 1.00 76.31 91 PHE A O 1
ATOM 690 N N . PRO A 1 92 ? -0.439 -7.188 12.763 1.00 62.16 92 PRO A N 1
ATOM 691 C CA . PRO A 1 92 ? -0.485 -8.028 13.955 1.00 62.16 92 PRO A CA 1
ATOM 692 C C . PRO A 1 92 ? -1.695 -8.966 13.853 1.00 62.16 92 PRO A C 1
ATOM 694 O O . PRO A 1 92 ? -2.842 -8.542 13.946 1.00 62.16 92 PRO A O 1
ATOM 697 N N . GLY A 1 93 ? -1.428 -10.240 13.579 1.00 55.59 93 GLY A N 1
ATOM 698 C CA . GLY A 1 93 ? -2.435 -11.255 13.241 1.00 55.59 93 GLY A CA 1
ATOM 699 C C . GLY A 1 93 ? -1.934 -12.277 12.217 1.00 55.59 93 GLY A C 1
ATOM 700 O O . GLY A 1 93 ? -2.506 -13.353 12.093 1.00 55.59 93 GLY A O 1
ATOM 701 N N . SER A 1 94 ? -0.833 -11.966 11.529 1.00 50.41 94 SER A N 1
ATOM 702 C CA . SER A 1 94 ? -0.200 -12.847 10.533 1.00 50.41 94 SER A CA 1
ATOM 703 C C . SER A 1 94 ? 0.945 -13.681 11.084 1.00 50.41 94 SER A C 1
ATOM 705 O O . SER A 1 94 ? 1.421 -14.582 10.404 1.00 50.41 94 SER A O 1
ATOM 707 N N . SER A 1 95 ? 1.335 -13.429 12.335 1.00 50.06 95 SER A N 1
ATOM 708 C CA . SER A 1 95 ? 2.205 -14.304 13.115 1.00 50.06 95 SER A CA 1
ATOM 709 C C . SER A 1 95 ? 1.438 -15.563 13.535 1.00 50.06 95 SER A C 1
ATOM 711 O O . SER A 1 95 ? 1.337 -15.871 14.720 1.00 50.06 95 SER A O 1
ATOM 713 N N . LEU A 1 96 ? 0.871 -16.299 12.574 1.00 48.19 96 LEU A N 1
ATOM 714 C CA . LEU A 1 96 ? 0.790 -17.735 12.759 1.00 48.19 96 LEU A CA 1
ATOM 715 C C . LEU A 1 96 ? 2.231 -18.203 12.591 1.00 48.19 96 LEU A C 1
ATOM 717 O O . LEU A 1 96 ? 2.736 -18.291 11.478 1.00 48.19 96 LEU A O 1
ATOM 721 N N . ASP A 1 97 ? 2.889 -18.317 13.735 1.00 52.53 97 ASP A N 1
ATOM 722 C CA . ASP A 1 97 ? 4.208 -18.882 13.962 1.00 52.53 97 ASP A CA 1
ATOM 723 C C . ASP A 1 97 ? 4.572 -19.938 12.900 1.00 52.53 97 ASP A C 1
ATOM 725 O O . ASP A 1 97 ? 4.217 -21.107 13.008 1.00 52.53 97 ASP A O 1
ATOM 729 N N . LEU A 1 98 ? 5.258 -19.507 11.836 1.00 52.59 98 LEU A N 1
ATOM 730 C CA . LEU A 1 98 ? 6.014 -20.383 10.940 1.00 52.59 98 LEU A CA 1
ATOM 731 C C . LEU A 1 98 ? 7.469 -20.446 11.407 1.00 52.59 98 LEU A C 1
ATOM 733 O O . LEU A 1 98 ? 8.387 -20.600 10.599 1.00 52.59 98 LEU A O 1
ATOM 737 N N . SER A 1 99 ? 7.697 -20.350 12.720 1.00 51.88 99 SER A N 1
ATOM 738 C CA . SER A 1 99 ? 8.874 -20.991 13.280 1.00 51.88 99 SER A CA 1
ATOM 739 C C . SER A 1 99 ? 8.778 -22.459 12.848 1.00 51.88 99 SER A C 1
ATOM 741 O O . SER A 1 99 ? 7.780 -23.107 13.178 1.00 51.88 99 SER A O 1
ATOM 743 N N . PRO A 1 100 ? 9.736 -23.021 12.084 1.00 57.09 100 PRO A N 1
ATOM 744 C CA . PRO A 1 100 ? 9.793 -24.470 11.982 1.00 57.09 100 PRO A CA 1
ATOM 745 C C . PRO A 1 100 ? 9.806 -24.982 13.427 1.00 57.09 100 PRO A C 1
ATOM 747 O O . PRO A 1 100 ? 10.554 -24.415 14.236 1.00 57.09 100 PRO A O 1
ATOM 750 N N . PRO A 1 101 ? 8.965 -25.968 13.801 1.00 49.88 101 PRO A N 1
ATOM 751 C CA . PRO A 1 101 ? 9.004 -26.508 15.147 1.00 49.88 101 PRO A CA 1
ATOM 752 C C . PRO A 1 101 ? 10.457 -26.876 15.398 1.00 49.88 101 PRO A C 1
ATOM 754 O O . PRO A 1 101 ? 11.054 -27.636 14.633 1.00 49.88 101 PRO A O 1
ATOM 757 N N . ARG A 1 102 ? 11.058 -26.225 16.399 1.00 51.09 102 ARG A N 1
ATOM 758 C CA . ARG A 1 102 ? 12.423 -26.503 16.821 1.00 51.09 102 ARG A CA 1
ATOM 759 C C . ARG A 1 102 ? 12.465 -28.007 17.024 1.00 51.09 102 ARG A C 1
ATOM 761 O O . ARG A 1 102 ? 11.766 -28.514 17.898 1.00 51.09 102 ARG A O 1
ATOM 768 N N . SER A 1 103 ? 13.179 -28.689 16.132 1.00 50.25 103 SER A N 1
ATOM 769 C CA . SER A 1 103 ? 13.286 -30.138 16.109 1.00 50.25 103 SER A CA 1
ATOM 770 C C . SER A 1 103 ? 13.905 -30.550 17.439 1.00 50.25 103 SER A C 1
ATOM 772 O O . SER A 1 103 ? 15.119 -30.504 17.616 1.00 50.25 103 SER A O 1
ATOM 774 N N . ASN A 1 104 ? 13.060 -30.840 18.426 1.00 54.59 104 ASN A N 1
ATOM 775 C CA . ASN A 1 104 ? 13.463 -31.587 19.596 1.00 54.59 104 ASN A CA 1
ATOM 776 C C . ASN A 1 104 ? 13.594 -33.012 19.087 1.00 54.59 104 ASN A C 1
ATOM 778 O O . ASN A 1 104 ? 12.616 -33.752 19.027 1.00 54.59 104 ASN A O 1
ATOM 782 N N . THR A 1 105 ? 14.804 -33.364 18.661 1.00 56.09 105 THR A N 1
ATOM 783 C CA . THR A 1 105 ? 15.235 -34.756 18.634 1.00 56.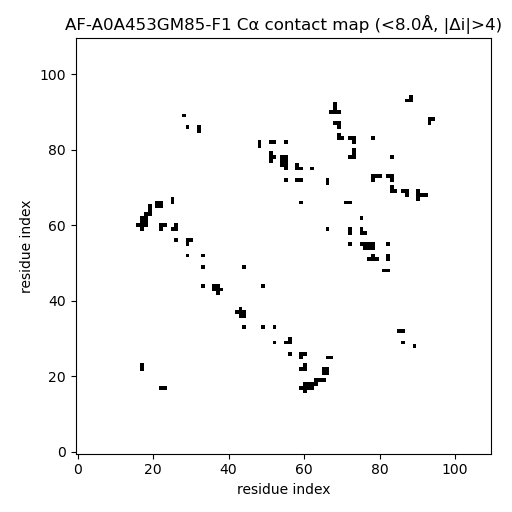09 105 THR A CA 1
ATOM 784 C C . THR A 1 105 ? 14.939 -35.332 20.019 1.00 56.09 105 THR A C 1
ATOM 786 O O . THR A 1 105 ? 15.522 -34.841 20.993 1.00 56.09 105 THR A O 1
ATOM 789 N N . PRO A 1 106 ? 14.026 -36.307 20.159 1.00 54.97 106 PRO A N 1
ATOM 790 C CA . PRO A 1 106 ? 13.961 -37.059 21.394 1.00 54.97 106 PRO A CA 1
ATOM 791 C C . PRO A 1 106 ? 15.310 -37.761 21.532 1.00 54.97 106 PRO A C 1
ATOM 793 O O . PRO A 1 106 ? 15.774 -38.414 20.598 1.00 54.97 106 PRO A O 1
ATOM 796 N N . GLY A 1 107 ? 15.970 -37.555 22.670 1.00 55.62 107 GLY A N 1
ATOM 797 C CA . GLY A 1 107 ? 17.080 -38.404 23.061 1.00 55.62 107 GLY A CA 1
ATOM 798 C C . GLY A 1 107 ? 16.569 -39.837 23.087 1.00 55.62 107 GLY A C 1
ATOM 799 O O . GLY A 1 107 ? 15.786 -40.198 23.964 1.00 55.62 107 GLY A O 1
ATOM 800 N N . GLU A 1 108 ? 16.966 -40.624 22.094 1.00 58.09 108 GLU A N 1
ATOM 801 C CA . GLU A 1 108 ? 16.837 -42.065 22.173 1.00 58.09 108 GLU A CA 1
ATOM 802 C C . GLU A 1 108 ? 17.953 -42.560 23.092 1.00 58.09 108 GLU A C 1
ATOM 804 O O . GLU A 1 108 ? 19.131 -42.240 22.932 1.00 58.09 108 GLU A O 1
ATOM 809 N N . THR A 1 109 ? 17.513 -43.245 24.136 1.00 56.12 109 THR A N 1
ATOM 810 C CA . THR A 1 109 ? 18.327 -43.921 25.136 1.00 56.12 109 THR A CA 1
ATOM 811 C C . THR A 1 109 ? 18.738 -45.279 24.581 1.00 56.12 109 THR A C 1
ATOM 813 O O . THR A 1 109 ? 17.876 -46.005 24.088 1.00 56.12 109 THR A O 1
ATOM 816 N N . GLY A 1 110 ? 20.016 -45.633 24.722 1.00 43.66 110 GLY A N 1
ATOM 817 C CA . GLY A 1 110 ? 20.563 -46.962 24.444 1.00 43.66 110 GLY A CA 1
ATOM 818 C C . GLY A 1 110 ? 22.026 -47.048 24.831 1.00 43.66 110 GLY A C 1
ATOM 819 O O . GLY A 1 110 ? 22.840 -46.449 24.098 1.00 43.66 110 GLY A O 1
#

Solvent-accessible surface area (backbone atoms only — not comparable to full-atom values): 6840 Å² total; per-residue (Å²): 135,92,79,80,79,80,82,75,84,87,73,90,73,93,57,94,55,45,70,39,75,66,22,52,61,48,36,50,49,52,52,52,49,50,52,53,51,27,72,72,32,97,85,42,61,54,67,71,58,48,51,25,50,52,30,39,39,51,35,42,42,68,31,91,63,80,52,72,43,36,67,50,48,50,72,32,78,66,29,45,72,66,52,28,58,72,42,30,76,76,25,92,81,48,80,68,76,78,66,73,74,78,80,74,75,75,83,79,85,131

Organism: Aegilops tauschii subsp. strangulata (NCBI:txid200361)

Foldseek 3Di:
DDDDPPPDDDDDDPPLALLDPLLVLVLVLLVVLQVVQQVVDPNGDDPLRVQLSVQLSVQSSPDPDRDQALVSSVPRPSHDPVSSVSCRVVHDPSPPPPPPPPPPPPPDDD

pLDDT: mean 72.55, std 16.13, range [41.0, 89.25]

InterPro domains:
  IPR033309 Crossover junction endonuclease Mus81 [PTHR13451] (13-107)